Protein AF-A0A523G0I3-F1 (afdb_monomer_lite)

Structure (mmCIF, N/CA/C/O backbone):
data_AF-A0A523G0I3-F1
#
_entry.id   AF-A0A523G0I3-F1
#
loop_
_atom_site.group_PDB
_atom_site.id
_atom_site.type_symbol
_atom_site.label_atom_id
_atom_site.label_alt_id
_atom_site.label_comp_id
_atom_site.label_asym_id
_atom_site.label_entity_id
_atom_site.label_seq_id
_atom_site.pdbx_PDB_ins_code
_atom_site.Cartn_x
_atom_site.Cartn_y
_atom_site.Cartn_z
_atom_site.occupancy
_atom_site.B_iso_or_equiv
_atom_site.auth_seq_id
_atom_site.auth_comp_id
_atom_site.auth_asym_id
_atom_site.auth_atom_id
_atom_site.pdbx_PDB_model_num
ATOM 1 N N . MET A 1 1 ? -10.095 -16.492 11.833 1.00 50.00 1 MET A N 1
ATOM 2 C CA . MET A 1 1 ? -9.827 -16.891 10.429 1.00 50.00 1 MET A CA 1
ATOM 3 C C . MET A 1 1 ? -9.492 -15.713 9.490 1.00 50.00 1 MET A C 1
ATOM 5 O O . MET A 1 1 ? -9.795 -15.778 8.311 1.00 50.00 1 MET A O 1
ATOM 9 N N . LYS A 1 2 ? -8.865 -14.615 9.954 1.00 52.09 2 LYS A N 1
ATOM 10 C CA . LYS A 1 2 ? -8.636 -13.420 9.102 1.00 52.09 2 LYS A CA 1
ATOM 11 C C . LYS A 1 2 ? -7.247 -13.350 8.447 1.00 52.09 2 LYS A C 1
ATOM 13 O O . LYS A 1 2 ? -7.051 -12.529 7.567 1.00 52.09 2 LYS A O 1
ATOM 18 N N . ARG A 1 3 ? -6.297 -14.198 8.865 1.00 54.94 3 ARG A N 1
ATOM 19 C CA . ARG A 1 3 ? -4.891 -14.136 8.416 1.00 54.94 3 ARG A CA 1
ATOM 20 C C . ARG A 1 3 ? -4.582 -15.006 7.193 1.00 54.94 3 ARG A C 1
ATOM 22 O O . ARG A 1 3 ? -3.649 -14.700 6.467 1.00 54.94 3 ARG A O 1
ATOM 29 N N . LEU A 1 4 ? -5.393 -16.035 6.937 1.00 59.28 4 LEU A N 1
ATOM 30 C CA . LEU A 1 4 ? -5.164 -16.969 5.829 1.00 59.28 4 LEU A CA 1
ATOM 31 C C . LEU A 1 4 ? -5.568 -16.382 4.466 1.00 59.28 4 LEU A C 1
ATOM 33 O O . LEU A 1 4 ? -4.923 -16.643 3.461 1.00 59.28 4 LEU A O 1
ATOM 37 N N . ARG A 1 5 ? -6.595 -15.522 4.431 1.00 62.53 5 ARG A N 1
ATOM 38 C CA . ARG A 1 5 ? -7.073 -14.903 3.183 1.00 62.53 5 ARG A CA 1
ATOM 39 C C . ARG A 1 5 ? -6.066 -13.925 2.575 1.00 62.53 5 ARG A C 1
ATOM 41 O O . ARG A 1 5 ? -6.029 -13.771 1.364 1.00 62.53 5 ARG A O 1
ATOM 48 N N . THR A 1 6 ? -5.246 -13.275 3.397 1.00 64.56 6 THR A N 1
ATOM 49 C CA . THR A 1 6 ? -4.226 -12.339 2.905 1.00 64.56 6 THR A CA 1
ATOM 50 C C . THR A 1 6 ? -3.145 -13.068 2.111 1.00 64.56 6 THR A C 1
ATOM 52 O O . THR A 1 6 ? -2.729 -12.586 1.065 1.00 64.56 6 THR A O 1
ATOM 55 N N . TRP A 1 7 ? -2.766 -14.273 2.547 1.00 74.00 7 TRP A N 1
ATOM 56 C CA . TRP A 1 7 ? -1.784 -15.104 1.847 1.00 74.00 7 TRP A CA 1
ATOM 57 C C . TRP A 1 7 ? -2.235 -15.492 0.437 1.00 74.00 7 TRP A C 1
ATOM 59 O O . TRP A 1 7 ? -1.416 -15.486 -0.474 1.00 74.00 7 TRP A O 1
ATOM 69 N N . PHE A 1 8 ? -3.535 -15.721 0.232 1.00 79.19 8 PHE A N 1
ATOM 70 C CA . PHE A 1 8 ? -4.092 -15.993 -1.097 1.00 79.19 8 PHE A CA 1
ATOM 71 C C . PHE A 1 8 ? -3.929 -14.841 -2.091 1.00 79.19 8 PHE A C 1
ATOM 73 O O . PHE A 1 8 ? -3.963 -15.089 -3.287 1.00 79.19 8 PHE A O 1
ATOM 80 N N . VAL A 1 9 ? -3.758 -13.603 -1.624 1.00 74.69 9 VAL A N 1
ATOM 81 C CA . VAL A 1 9 ? -3.537 -12.441 -2.498 1.00 74.69 9 VAL A CA 1
ATOM 82 C C . VAL A 1 9 ? -2.046 -12.145 -2.626 1.00 74.69 9 VAL A C 1
ATOM 84 O O . VAL A 1 9 ? -1.552 -11.900 -3.719 1.00 74.69 9 VAL A O 1
ATOM 87 N N . THR A 1 10 ? -1.299 -12.205 -1.524 1.00 75.38 10 THR A N 1
ATOM 88 C CA . THR A 1 10 ? 0.128 -11.863 -1.521 1.00 75.38 10 THR A CA 1
ATOM 89 C C . THR A 1 10 ? 0.974 -12.882 -2.284 1.00 75.38 10 THR A C 1
ATOM 91 O O . THR A 1 10 ? 1.867 -12.489 -3.029 1.00 75.38 10 THR A O 1
ATOM 94 N N . LEU A 1 11 ? 0.685 -14.178 -2.138 1.00 80.81 11 LEU A N 1
ATOM 95 C CA . LEU A 1 11 ? 1.448 -15.246 -2.785 1.00 80.81 11 LEU A CA 1
ATOM 96 C C . LEU A 1 11 ? 1.409 -15.167 -4.328 1.00 80.81 11 LEU A C 1
ATOM 98 O O . LEU A 1 11 ? 2.483 -15.158 -4.929 1.00 80.81 11 LEU A O 1
ATOM 102 N N . PRO A 1 12 ? 0.239 -15.048 -4.995 1.00 80.62 12 PRO A N 1
ATOM 103 C CA . PRO A 1 12 ? 0.206 -14.916 -6.451 1.00 80.62 12 PRO A CA 1
ATOM 104 C C . PRO A 1 12 ? 0.801 -13.594 -6.938 1.00 80.62 12 PRO A C 1
ATOM 106 O O . PRO A 1 12 ? 1.454 -13.587 -7.975 1.00 80.62 12 PRO A O 1
ATOM 109 N N . VAL A 1 13 ? 0.649 -12.493 -6.193 1.00 79.12 13 VAL A N 1
ATOM 110 C CA . VAL A 1 13 ? 1.295 -11.217 -6.547 1.00 79.12 13 VAL A CA 1
ATOM 111 C C . VA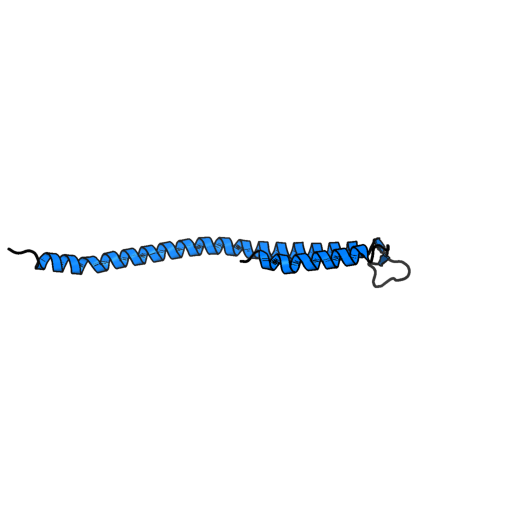L A 1 13 ? 2.815 -11.376 -6.580 1.00 79.12 13 VAL A C 1
ATOM 113 O O . VAL A 1 13 ? 3.441 -10.993 -7.563 1.00 79.12 13 VAL A O 1
ATOM 116 N N . ILE A 1 14 ? 3.406 -11.999 -5.555 1.00 78.81 14 ILE A N 1
ATOM 117 C CA . ILE A 1 14 ? 4.849 -12.281 -5.525 1.00 78.81 14 ILE A CA 1
ATOM 118 C C . ILE A 1 14 ? 5.246 -13.167 -6.710 1.00 78.81 14 ILE A C 1
ATOM 120 O O . ILE A 1 14 ? 6.199 -12.843 -7.412 1.00 78.81 14 ILE A O 1
ATOM 124 N N . ALA A 1 15 ? 4.496 -14.240 -6.976 1.00 80.81 15 ALA A N 1
ATOM 125 C CA . ALA A 1 15 ? 4.795 -15.158 -8.072 1.00 80.81 15 ALA A CA 1
ATOM 126 C C . ALA A 1 15 ? 4.785 -14.464 -9.446 1.00 80.81 15 ALA A C 1
ATOM 128 O O . ALA A 1 15 ? 5.710 -14.654 -10.233 1.00 80.81 15 ALA A O 1
ATOM 129 N N . VAL A 1 16 ? 3.781 -13.624 -9.721 1.00 79.62 16 VAL A N 1
ATOM 130 C CA . VAL A 1 16 ? 3.678 -12.865 -10.979 1.00 79.62 16 VAL A CA 1
ATOM 131 C C . VAL A 1 16 ? 4.849 -11.900 -11.128 1.00 79.62 16 VAL A C 1
ATOM 133 O O . VAL A 1 16 ? 5.471 -11.860 -12.186 1.00 79.62 16 VAL A O 1
ATOM 136 N N . VAL A 1 17 ? 5.189 -11.161 -10.070 1.00 74.69 17 VAL A N 1
ATOM 137 C CA . VAL A 1 17 ? 6.315 -10.219 -10.085 1.00 74.69 17 VAL A CA 1
ATOM 138 C C . VAL A 1 17 ? 7.641 -10.948 -10.314 1.00 74.69 17 VAL A C 1
ATOM 140 O O . VAL A 1 17 ? 8.443 -10.510 -11.136 1.00 74.69 17 VAL A O 1
ATOM 143 N N . SER A 1 18 ? 7.862 -12.085 -9.648 1.00 74.44 18 SER A N 1
ATOM 144 C CA . SER A 1 18 ? 9.058 -12.910 -9.843 1.00 74.44 18 SER A CA 1
ATOM 145 C C . SER A 1 18 ? 9.144 -13.495 -11.256 1.00 74.44 18 SER A C 1
ATOM 147 O O . SER A 1 18 ? 10.218 -13.476 -11.850 1.00 74.44 18 SER A O 1
ATOM 149 N N . LEU A 1 19 ? 8.032 -13.970 -11.827 1.00 74.62 19 LEU A N 1
ATOM 150 C CA . LEU A 1 19 ? 7.987 -14.468 -13.207 1.00 74.62 19 LEU A CA 1
ATOM 151 C C . LEU A 1 19 ? 8.297 -13.361 -14.217 1.00 74.62 19 LEU A C 1
ATOM 153 O O . LEU A 1 19 ? 9.099 -13.573 -15.124 1.00 74.62 19 LEU A O 1
ATOM 157 N N . LEU A 1 20 ? 7.729 -12.168 -14.029 1.00 68.56 20 LEU A N 1
ATOM 158 C CA . LEU A 1 20 ? 8.052 -10.993 -14.839 1.00 68.56 20 LEU A CA 1
ATOM 159 C C . LEU A 1 20 ? 9.526 -10.597 -14.707 1.00 68.56 20 LEU A C 1
ATOM 161 O O . LEU A 1 20 ? 10.126 -10.229 -15.712 1.00 68.56 20 LEU A O 1
ATOM 165 N N . ALA A 1 21 ? 10.121 -10.736 -13.519 1.00 69.69 21 ALA A N 1
ATOM 166 C CA . ALA A 1 21 ? 11.544 -10.493 -13.286 1.00 69.69 21 ALA A CA 1
ATOM 167 C C . ALA A 1 21 ? 12.467 -11.452 -14.017 1.00 69.69 21 ALA A C 1
ATOM 169 O O . ALA A 1 21 ? 13.417 -11.026 -14.673 1.00 69.69 21 ALA A O 1
ATOM 170 N N . ILE A 1 22 ? 12.167 -12.741 -13.935 1.00 72.56 22 ILE A N 1
ATOM 171 C CA . ILE A 1 22 ? 12.985 -13.778 -14.556 1.00 72.56 22 ILE A CA 1
ATOM 172 C C . ILE A 1 22 ? 12.841 -13.725 -16.082 1.00 72.56 22 ILE A C 1
ATOM 174 O O . ILE A 1 22 ? 13.841 -13.821 -16.795 1.00 72.56 22 ILE A O 1
ATOM 178 N N . ALA A 1 23 ? 11.617 -13.536 -16.584 1.00 74.25 23 ALA A N 1
ATOM 179 C CA . ALA A 1 23 ? 11.333 -13.483 -18.016 1.00 74.25 23 ALA A CA 1
ATOM 180 C C . ALA A 1 23 ? 11.823 -12.183 -18.674 1.00 74.25 23 ALA A C 1
ATOM 182 O O . ALA A 1 23 ? 12.301 -12.215 -19.804 1.00 74.25 23 ALA A O 1
ATOM 183 N N . ASN A 1 24 ? 11.761 -11.047 -17.969 1.00 71.25 24 ASN A N 1
ATOM 184 C CA . ASN A 1 24 ? 12.173 -9.736 -18.475 1.00 71.25 24 ASN A CA 1
ATOM 185 C C . ASN A 1 24 ? 13.400 -9.197 -17.726 1.00 71.25 24 ASN A C 1
ATOM 187 O O . ASN A 1 24 ? 13.383 -8.094 -17.179 1.00 71.25 24 ASN A O 1
ATOM 191 N N . ARG A 1 25 ? 14.490 -9.979 -17.734 1.00 74.06 25 ARG A N 1
ATOM 192 C CA . ARG A 1 25 ? 15.818 -9.542 -17.253 1.00 74.06 25 ARG A CA 1
ATOM 193 C C . ARG A 1 25 ? 16.537 -8.577 -18.201 1.00 74.06 25 ARG A C 1
ATOM 195 O O . ARG A 1 25 ? 17.582 -8.039 -17.854 1.00 74.06 25 ARG A O 1
ATOM 202 N N . GLN A 1 26 ? 16.021 -8.436 -19.418 1.00 75.75 26 GLN A N 1
ATOM 203 C CA . GLN A 1 26 ? 16.560 -7.538 -20.430 1.00 75.75 26 GLN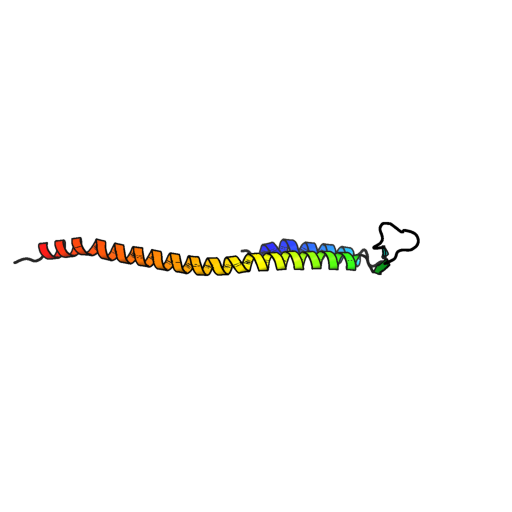 A CA 1
ATOM 204 C C . GLN A 1 26 ? 16.461 -6.085 -19.961 1.00 75.75 26 GLN A C 1
ATOM 206 O O . GLN A 1 26 ? 15.430 -5.667 -19.431 1.00 75.75 26 GLN A O 1
ATOM 211 N N . VAL A 1 27 ? 17.552 -5.342 -20.132 1.00 77.06 27 VAL A N 1
ATOM 212 C CA . VAL A 1 27 ? 17.603 -3.912 -19.825 1.00 77.06 27 VAL A CA 1
ATOM 213 C C . VAL A 1 27 ? 16.792 -3.191 -20.895 1.00 77.06 27 VAL A C 1
ATOM 215 O O . VAL A 1 27 ? 17.067 -3.343 -22.083 1.00 77.06 27 VAL A O 1
ATOM 218 N N . VAL A 1 28 ? 15.763 -2.459 -20.472 1.00 74.50 28 VAL A N 1
ATOM 219 C CA . VAL A 1 28 ? 14.914 -1.662 -21.360 1.00 74.50 28 VAL A CA 1
ATOM 220 C C . VAL A 1 28 ? 15.063 -0.204 -20.955 1.00 74.50 28 VAL A C 1
ATOM 222 O O . VAL A 1 28 ? 14.994 0.129 -19.770 1.00 74.50 28 VAL A O 1
ATOM 225 N N . THR A 1 29 ? 15.265 0.666 -21.937 1.00 78.50 29 THR A N 1
ATOM 226 C CA . THR A 1 29 ? 15.286 2.113 -21.728 1.00 78.50 29 THR A CA 1
ATOM 227 C C . THR A 1 29 ? 13.852 2.592 -21.521 1.00 78.50 29 THR A C 1
ATOM 229 O O . THR A 1 29 ? 13.043 2.597 -22.449 1.00 78.50 29 THR A O 1
ATOM 232 N N . PHE A 1 30 ? 13.512 2.967 -20.290 1.00 74.69 30 PHE A N 1
ATOM 233 C CA . PHE A 1 30 ? 12.212 3.537 -19.960 1.00 74.69 30 PHE A CA 1
ATOM 234 C C . PHE A 1 30 ? 12.320 5.064 -19.939 1.00 74.69 30 PHE A C 1
ATOM 236 O O . PHE A 1 30 ? 12.997 5.637 -19.083 1.00 74.69 30 PHE A O 1
ATOM 243 N N . SER A 1 31 ? 11.668 5.722 -20.899 1.00 77.25 31 SER A N 1
ATOM 244 C CA . SER A 1 31 ? 11.581 7.184 -20.958 1.00 77.25 31 SER A CA 1
ATOM 245 C C . SER A 1 31 ? 10.401 7.677 -20.124 1.00 77.25 31 SER A C 1
ATOM 247 O O . SER A 1 31 ? 9.277 7.206 -20.296 1.00 77.25 31 SER A O 1
ATOM 249 N N . PHE A 1 32 ? 10.646 8.647 -19.244 1.00 76.25 32 PHE A N 1
ATOM 250 C CA . PHE A 1 32 ? 9.598 9.351 -18.497 1.00 76.25 32 PHE A CA 1
ATOM 251 C C . PHE A 1 32 ? 9.076 10.598 -19.229 1.00 76.25 32 PHE A C 1
ATOM 253 O O . PHE A 1 32 ? 8.316 11.370 -18.649 1.00 76.25 32 PHE A O 1
ATOM 260 N N . ASP A 1 33 ? 9.467 10.800 -20.488 1.00 75.06 33 ASP A N 1
ATOM 261 C CA . ASP A 1 33 ? 9.039 11.932 -21.306 1.00 75.06 33 ASP A CA 1
ATOM 262 C C . ASP A 1 33 ? 8.024 11.487 -22.380 1.00 75.06 33 ASP A C 1
ATOM 264 O O . ASP A 1 33 ? 8.403 10.785 -23.323 1.00 75.06 33 ASP A O 1
ATOM 268 N N . PRO A 1 34 ? 6.735 11.865 -22.257 1.00 71.69 34 PRO A N 1
ATOM 269 C CA . PRO A 1 34 ? 5.711 11.529 -23.243 1.00 71.69 34 PRO A CA 1
ATOM 270 C C . PRO A 1 34 ? 5.666 12.485 -24.450 1.00 71.69 34 PRO A C 1
ATOM 272 O O . PRO 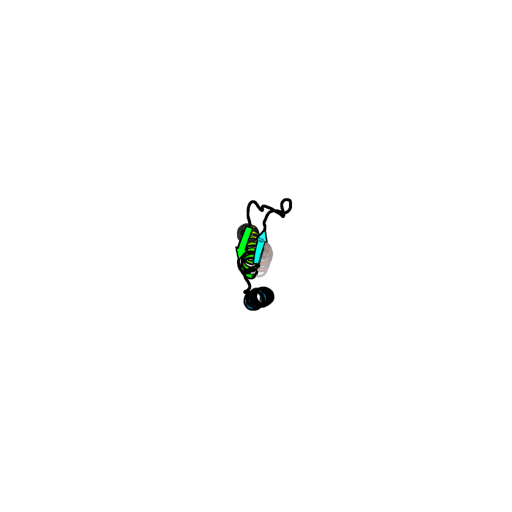A 1 34 ? 4.887 12.238 -25.370 1.00 71.69 34 PRO A O 1
ATOM 275 N N . PHE A 1 35 ? 6.453 13.569 -24.464 1.00 76.31 35 PHE A N 1
ATOM 276 C CA . PHE A 1 35 ? 6.376 14.631 -25.477 1.00 76.31 35 PHE A CA 1
ATOM 277 C C . PHE A 1 35 ? 7.651 14.796 -26.312 1.00 76.31 35 PHE A C 1
ATOM 279 O O . PHE A 1 35 ? 7.579 15.378 -27.395 1.00 76.31 35 PHE A O 1
ATOM 286 N N . SER A 1 36 ? 8.797 14.268 -25.873 1.00 66.44 36 SER A N 1
ATOM 287 C CA . SER A 1 36 ? 10.034 14.282 -26.659 1.00 66.44 36 SER A CA 1
ATOM 288 C C . SER A 1 36 ? 10.604 12.871 -26.866 1.00 66.44 36 SER A C 1
ATOM 290 O O . SER A 1 36 ? 11.152 12.228 -25.975 1.00 66.44 36 SER A O 1
ATOM 292 N N . SER A 1 37 ? 10.450 12.355 -28.088 1.00 66.88 37 SER A N 1
ATOM 293 C CA . SER A 1 37 ? 10.967 11.036 -28.481 1.00 66.88 37 SER A CA 1
ATOM 294 C C . SER A 1 37 ? 12.434 11.067 -28.923 1.00 66.88 37 SER A C 1
ATOM 296 O O . SER A 1 37 ? 13.075 10.022 -28.971 1.00 66.88 37 SER A O 1
ATOM 298 N N . SER A 1 38 ? 12.965 12.244 -29.269 1.00 69.19 38 SER A N 1
ATOM 299 C CA . SER A 1 38 ? 14.318 12.424 -29.814 1.00 69.19 38 SER A CA 1
ATOM 300 C C . SER A 1 38 ? 15.376 12.799 -28.771 1.00 69.19 38 SER A C 1
ATOM 302 O O . SER A 1 38 ? 16.527 12.409 -28.940 1.00 69.19 38 SER A O 1
ATOM 304 N N . SER A 1 39 ? 15.000 13.500 -27.696 1.00 70.44 39 SER A N 1
ATOM 305 C CA . SER A 1 39 ? 15.908 13.887 -26.603 1.00 70.44 39 SER A CA 1
ATOM 306 C C . SER A 1 39 ? 15.188 13.846 -25.250 1.00 70.44 39 SER A C 1
ATOM 308 O O . SER A 1 39 ? 14.846 14.903 -24.717 1.00 70.44 39 SER A O 1
ATOM 310 N N . PRO A 1 40 ? 14.953 12.650 -24.681 1.00 73.12 40 PRO A N 1
ATOM 311 C CA . PRO A 1 40 ? 14.268 12.521 -23.401 1.00 73.12 40 PRO A CA 1
ATOM 312 C C . PRO A 1 40 ? 15.020 13.261 -22.292 1.00 73.12 40 PRO A C 1
ATOM 314 O O . PRO A 1 40 ? 16.219 13.047 -22.109 1.00 73.12 40 PRO A O 1
ATOM 317 N N . PHE A 1 41 ? 14.320 14.078 -21.501 1.00 70.19 41 PHE A N 1
ATOM 318 C CA . PHE A 1 41 ? 14.926 14.733 -20.333 1.00 70.19 41 PHE A CA 1
ATOM 319 C C . PHE A 1 41 ? 15.336 13.727 -19.244 1.00 70.19 41 PHE A C 1
ATOM 321 O O . PHE A 1 41 ? 16.333 13.925 -18.550 1.00 70.19 41 PHE A O 1
ATOM 328 N N . LEU A 1 42 ? 14.573 12.636 -19.097 1.00 73.88 42 LEU A N 1
ATOM 329 C CA . LEU A 1 42 ? 14.835 11.589 -18.113 1.00 73.88 42 LEU A CA 1
ATOM 330 C C . LEU A 1 42 ? 14.511 10.203 -18.686 1.00 73.88 42 LEU A C 1
ATOM 332 O O . LEU A 1 42 ? 13.347 9.804 -18.778 1.00 73.88 42 LEU A O 1
ATOM 336 N N . ALA A 1 43 ? 15.560 9.465 -19.042 1.00 79.38 43 ALA A N 1
ATOM 337 C CA . ALA A 1 43 ? 15.492 8.064 -19.441 1.00 79.38 43 ALA A CA 1
ATOM 338 C C . ALA A 1 43 ? 16.252 7.209 -18.422 1.00 79.38 43 ALA A C 1
ATOM 340 O O . ALA A 1 43 ? 17.390 7.516 -18.069 1.00 79.38 43 ALA A O 1
ATOM 341 N N . ILE A 1 44 ? 15.608 6.151 -17.931 1.00 80.25 44 ILE A N 1
ATOM 342 C CA . ILE A 1 44 ? 16.207 5.212 -16.983 1.00 80.25 44 ILE A CA 1
ATOM 343 C C . ILE A 1 44 ? 16.370 3.869 -17.678 1.00 80.25 44 ILE A C 1
ATOM 345 O O . ILE A 1 44 ? 15.396 3.265 -18.127 1.00 80.25 44 ILE A O 1
ATOM 349 N N . GLU A 1 45 ? 17.606 3.387 -17.729 1.00 81.88 45 GLU A N 1
ATOM 350 C CA . GLU A 1 45 ? 17.915 2.046 -18.207 1.00 81.88 45 GLU A CA 1
ATOM 351 C C . GLU A 1 45 ? 17.910 1.080 -17.034 1.00 81.88 45 GLU A C 1
ATOM 353 O O . GLU A 1 45 ? 18.788 1.089 -16.171 1.00 81.88 45 GLU A O 1
ATOM 358 N N . ALA A 1 46 ? 16.874 0.256 -16.982 1.00 78.69 46 ALA A N 1
ATOM 359 C CA . ALA A 1 46 ? 16.726 -0.745 -15.948 1.00 78.69 46 ALA A CA 1
ATOM 360 C C . ALA A 1 46 ? 15.919 -1.927 -16.490 1.00 78.69 46 ALA A C 1
ATOM 362 O O . ALA A 1 46 ? 15.046 -1.753 -17.344 1.00 78.69 46 ALA A O 1
ATOM 363 N N . PRO A 1 47 ? 16.160 -3.147 -15.993 1.00 82.25 47 PRO A N 1
ATOM 364 C CA . PRO A 1 47 ? 15.262 -4.257 -16.255 1.00 82.25 47 PRO A CA 1
ATOM 365 C C . PRO A 1 47 ? 13.823 -3.930 -15.838 1.00 82.25 47 PRO A C 1
ATOM 367 O O . PRO A 1 47 ? 13.581 -3.386 -14.755 1.00 82.25 47 PRO A O 1
ATOM 370 N N . PHE A 1 48 ? 12.853 -4.310 -16.674 1.00 77.31 48 PHE A N 1
ATOM 371 C CA . PHE A 1 48 ? 11.448 -3.909 -16.515 1.00 77.31 48 PHE A CA 1
ATOM 372 C C . PHE A 1 48 ? 10.840 -4.309 -15.159 1.00 77.31 48 PHE A C 1
ATOM 374 O O . PHE A 1 48 ? 9.953 -3.652 -14.614 1.00 77.31 48 PHE A O 1
ATOM 381 N N . PHE A 1 49 ? 11.362 -5.378 -14.568 1.00 74.69 49 PHE A N 1
ATOM 382 C CA . PHE A 1 49 ? 10.893 -5.898 -13.293 1.00 74.69 49 PHE A CA 1
ATOM 383 C C . PHE A 1 49 ? 11.095 -4.955 -12.111 1.00 74.69 49 PHE A C 1
ATOM 385 O O . PHE A 1 49 ? 10.338 -5.030 -11.144 1.00 74.69 49 PHE A O 1
ATOM 392 N N . ILE A 1 50 ? 12.081 -4.057 -12.187 1.00 78.69 50 ILE A N 1
ATOM 393 C CA . ILE A 1 50 ? 12.346 -3.068 -11.140 1.00 78.69 50 ILE A CA 1
ATOM 394 C C . ILE A 1 50 ? 11.171 -2.090 -11.047 1.00 78.69 50 ILE A C 1
ATOM 396 O O . ILE A 1 50 ? 10.672 -1.832 -9.952 1.00 78.69 50 ILE A O 1
ATOM 400 N N . PHE A 1 51 ? 10.658 -1.619 -12.187 1.00 78.62 51 PHE A N 1
ATOM 401 C CA . PHE A 1 51 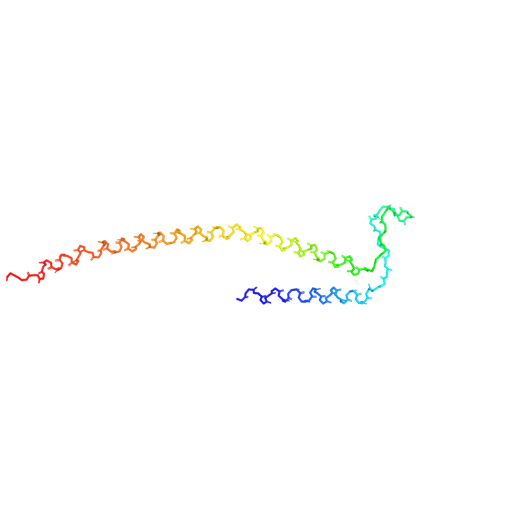? 9.500 -0.723 -12.233 1.00 78.62 51 PHE A CA 1
ATOM 402 C C . PHE A 1 51 ? 8.241 -1.385 -11.659 1.00 78.62 51 PHE A C 1
ATOM 404 O O . PHE A 1 51 ? 7.516 -0.774 -10.873 1.00 78.62 51 PHE A O 1
ATOM 411 N N . ILE A 1 52 ? 8.011 -2.660 -11.988 1.00 79.00 52 ILE A N 1
ATOM 412 C CA . ILE A 1 52 ? 6.873 -3.431 -11.467 1.00 79.00 52 ILE A CA 1
ATOM 413 C C . ILE A 1 52 ? 6.997 -3.637 -9.957 1.00 79.00 52 ILE A C 1
ATOM 415 O O . ILE A 1 52 ? 6.026 -3.423 -9.232 1.00 79.00 52 ILE A O 1
ATOM 419 N N . LEU A 1 53 ? 8.180 -4.021 -9.467 1.00 80.94 53 LEU A N 1
ATOM 420 C CA . LEU A 1 53 ? 8.434 -4.187 -8.035 1.00 80.94 53 LEU A CA 1
ATOM 421 C C . LEU A 1 53 ? 8.147 -2.901 -7.265 1.00 80.94 53 LEU A C 1
ATOM 423 O O . LEU A 1 53 ? 7.453 -2.949 -6.252 1.00 80.94 53 LEU A O 1
ATOM 427 N N . ILE A 1 54 ? 8.640 -1.761 -7.756 1.00 83.56 54 ILE A N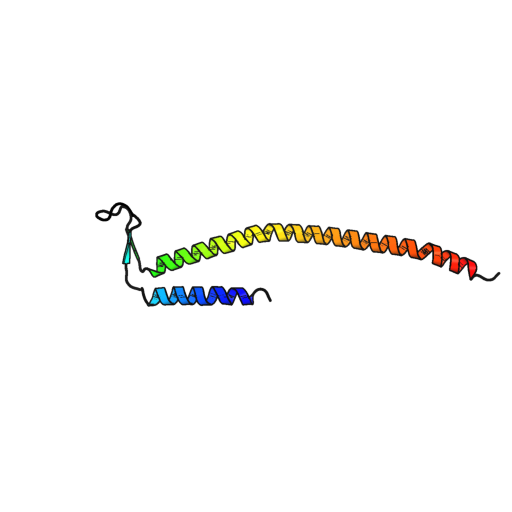 1
ATOM 428 C CA . ILE A 1 54 ? 8.405 -0.456 -7.132 1.00 83.56 54 ILE A CA 1
ATOM 429 C C . ILE A 1 54 ? 6.912 -0.122 -7.139 1.00 83.56 54 ILE A C 1
ATOM 431 O O . ILE A 1 54 ? 6.383 0.277 -6.106 1.00 83.56 54 ILE A O 1
ATOM 435 N N . SER A 1 55 ? 6.213 -0.331 -8.258 1.00 84.25 55 SER A N 1
ATOM 436 C CA . SER A 1 55 ? 4.769 -0.081 -8.366 1.00 84.25 55 SER A CA 1
ATOM 437 C C . SER A 1 55 ? 3.963 -0.912 -7.361 1.00 84.25 55 SER A C 1
ATOM 439 O O . SER A 1 55 ? 3.139 -0.376 -6.613 1.00 84.25 55 SER A O 1
ATOM 441 N N . VAL A 1 56 ? 4.254 -2.214 -7.268 1.00 83.25 56 VAL A N 1
ATOM 442 C CA . VAL A 1 56 ? 3.611 -3.121 -6.308 1.00 83.25 56 VAL A CA 1
ATOM 443 C C . VAL A 1 56 ? 3.950 -2.729 -4.873 1.00 83.25 56 VAL A C 1
ATOM 445 O O . VAL A 1 56 ? 3.056 -2.669 -4.029 1.00 83.25 56 VAL A O 1
ATOM 448 N N . PHE A 1 57 ? 5.217 -2.426 -4.586 1.00 82.94 57 PHE A N 1
ATOM 449 C CA . PHE A 1 57 ? 5.655 -1.969 -3.270 1.00 82.94 57 PHE A CA 1
ATOM 450 C C . PHE A 1 57 ? 4.906 -0.706 -2.844 1.00 82.94 57 PHE A C 1
ATOM 452 O O . PHE A 1 57 ? 4.379 -0.651 -1.733 1.00 82.94 57 PHE A O 1
ATOM 459 N N . LEU A 1 58 ? 4.771 0.269 -3.744 1.00 86.25 58 LEU A N 1
ATOM 460 C CA . LEU A 1 58 ? 4.021 1.493 -3.491 1.00 86.25 58 LEU A CA 1
ATOM 461 C C . LEU A 1 58 ? 2.549 1.186 -3.190 1.00 86.25 58 LEU A C 1
ATOM 463 O O . LEU A 1 58 ? 2.002 1.689 -2.210 1.00 86.25 58 LEU A O 1
ATOM 467 N N . GLY A 1 59 ? 1.932 0.289 -3.964 1.00 84.31 59 GLY A N 1
ATOM 468 C CA . GLY A 1 59 ? 0.573 -0.193 -3.713 1.00 84.31 59 GLY A CA 1
ATOM 469 C C . GLY A 1 59 ? 0.413 -0.844 -2.334 1.00 84.31 59 GLY A C 1
ATOM 470 O O . GLY A 1 59 ? -0.570 -0.585 -1.639 1.00 84.31 59 GLY A O 1
ATOM 471 N N . ILE A 1 60 ? 1.396 -1.634 -1.891 1.00 83.50 60 ILE A N 1
ATOM 472 C CA . ILE A 1 60 ? 1.404 -2.253 -0.557 1.00 83.50 60 ILE A CA 1
ATOM 473 C C . ILE A 1 60 ? 1.569 -1.199 0.539 1.00 83.50 60 ILE A C 1
ATOM 475 O O . ILE A 1 60 ? 0.861 -1.263 1.542 1.00 83.50 60 ILE A O 1
ATOM 479 N N . VAL A 1 61 ? 2.466 -0.226 0.371 1.00 84.19 61 VAL A N 1
ATOM 480 C CA . VAL A 1 61 ? 2.677 0.852 1.350 1.00 84.19 61 VAL A CA 1
ATOM 481 C C . VAL A 1 61 ? 1.412 1.694 1.499 1.00 84.19 61 VAL A C 1
ATOM 483 O O . VAL A 1 61 ? 0.969 1.944 2.619 1.00 84.19 61 VAL A O 1
ATOM 486 N N . ILE A 1 62 ? 0.775 2.065 0.388 1.00 86.19 62 ILE A N 1
ATOM 487 C CA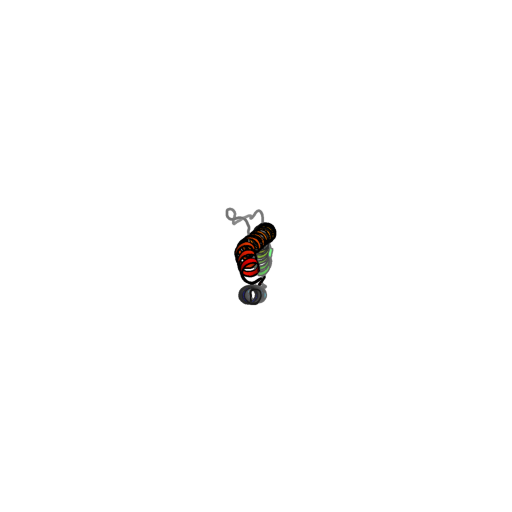 . ILE A 1 62 ? -0.467 2.847 0.384 1.00 86.19 62 ILE A CA 1
ATOM 488 C C . ILE A 1 62 ? -1.626 2.026 0.969 1.00 86.19 62 ILE A C 1
ATOM 490 O O . ILE A 1 62 ? -2.352 2.496 1.848 1.00 86.19 62 ILE A O 1
ATOM 494 N N . GLY A 1 63 ? -1.799 0.777 0.532 1.00 81.06 63 GLY A N 1
ATOM 495 C CA . GLY A 1 63 ? -2.860 -0.111 1.013 1.00 81.06 63 GLY A CA 1
ATOM 496 C C . GLY A 1 63 ? -2.696 -0.496 2.488 1.00 81.06 63 GLY A C 1
ATOM 497 O O . GLY A 1 63 ? -3.652 -0.477 3.261 1.00 81.06 63 GLY A O 1
ATOM 498 N N . GLY A 1 64 ? -1.471 -0.798 2.910 1.00 80.94 64 GLY A N 1
ATOM 499 C CA . GLY A 1 64 ? -1.129 -1.098 4.298 1.00 80.94 64 GLY A CA 1
ATOM 500 C C . GLY A 1 64 ? -1.253 0.128 5.200 1.00 80.94 64 GLY A C 1
ATOM 501 O O . GLY A 1 64 ? -1.870 0.046 6.264 1.00 80.94 64 GLY A O 1
ATOM 502 N N . GLY A 1 65 ? -0.732 1.275 4.756 1.00 82.25 65 GLY A N 1
ATOM 503 C CA . GLY A 1 65 ? -0.803 2.551 5.468 1.00 82.25 65 GLY A CA 1
ATOM 504 C C . GLY A 1 65 ? -2.239 3.041 5.658 1.00 82.25 65 GLY A C 1
ATOM 505 O O . GLY A 1 65 ? -2.623 3.403 6.772 1.00 82.25 65 GLY A O 1
ATOM 506 N N . SER A 1 66 ? -3.069 2.965 4.614 1.00 78.44 66 SER A N 1
ATOM 507 C CA . SER A 1 66 ? -4.497 3.309 4.696 1.00 78.44 66 SER A CA 1
ATOM 508 C C . SER A 1 66 ? -5.261 2.390 5.656 1.00 78.44 66 SER A C 1
ATOM 510 O O . SER A 1 66 ? -6.024 2.871 6.499 1.00 78.44 66 SER A O 1
ATOM 512 N N . ALA A 1 67 ? -5.006 1.078 5.619 1.00 75.94 67 ALA A N 1
ATOM 513 C CA . ALA A 1 67 ? -5.595 0.127 6.562 1.00 75.94 67 ALA A CA 1
ATOM 514 C C . ALA A 1 67 ? -5.151 0.380 8.016 1.00 75.94 67 ALA A C 1
ATOM 516 O O . ALA A 1 67 ? -5.947 0.209 8.946 1.00 75.94 67 ALA A O 1
ATOM 517 N N . TRP A 1 68 ? -3.905 0.811 8.233 1.00 74.44 68 TRP A N 1
ATOM 518 C CA . TRP A 1 68 ? -3.397 1.208 9.550 1.00 74.44 68 TRP A CA 1
ATOM 519 C C . TRP A 1 68 ? -4.090 2.460 10.086 1.00 74.44 68 TRP A C 1
ATOM 521 O O . TRP A 1 68 ? -4.557 2.456 11.230 1.00 74.44 68 TRP A O 1
ATOM 531 N N . PHE A 1 69 ? -4.240 3.491 9.253 1.00 74.25 69 PHE A N 1
ATOM 532 C CA . PHE A 1 69 ? -4.954 4.715 9.618 1.00 74.25 69 PHE A CA 1
ATOM 533 C C . PHE A 1 69 ? -6.432 4.448 9.943 1.00 74.25 69 PHE A C 1
ATOM 535 O O . PHE A 1 69 ? -6.942 4.923 10.962 1.00 74.25 69 PHE A O 1
ATOM 542 N N . ALA A 1 70 ? -7.111 3.614 9.149 1.00 67.06 70 ALA A N 1
ATOM 543 C CA . ALA A 1 70 ? -8.499 3.219 9.401 1.00 67.06 70 ALA A CA 1
ATOM 544 C C . ALA A 1 70 ? -8.649 2.346 10.666 1.00 67.06 70 ALA A C 1
ATOM 546 O O . ALA A 1 70 ? -9.599 2.495 11.441 1.00 67.06 70 ALA A O 1
ATOM 547 N N . GLY A 1 71 ? -7.692 1.449 10.919 1.00 63.97 71 GLY A N 1
ATOM 548 C CA . GLY A 1 71 ? -7.694 0.555 12.078 1.00 63.97 71 GLY A CA 1
ATOM 549 C C . GLY A 1 71 ? -7.425 1.257 13.415 1.00 63.97 71 GLY A C 1
ATOM 550 O O . GLY A 1 71 ? -7.927 0.808 14.452 1.00 63.97 71 GLY A O 1
ATOM 551 N N . GLY A 1 72 ? -6.672 2.362 13.412 1.00 65.81 72 GLY A N 1
ATOM 552 C CA . GLY A 1 72 ? -6.331 3.131 14.615 1.00 65.81 72 GLY A CA 1
ATOM 553 C C . GLY A 1 72 ? -7.556 3.714 15.326 1.00 65.81 72 GLY A C 1
ATOM 554 O O . GLY A 1 72 ? -7.724 3.534 16.535 1.00 65.81 72 GLY A O 1
ATOM 555 N N . GLN A 1 73 ? -8.475 4.324 14.573 1.00 64.06 73 GLN A N 1
ATOM 556 C CA . GLN A 1 73 ? -9.689 4.928 15.136 1.00 64.06 73 GLN A CA 1
ATOM 557 C C . GLN A 1 73 ? -10.669 3.884 15.687 1.00 64.06 73 GLN A C 1
ATOM 559 O O . GLN A 1 73 ? -11.321 4.097 16.716 1.00 64.06 73 GLN A O 1
ATOM 564 N N . LEU A 1 74 ? -10.743 2.714 15.046 1.00 63.47 74 LEU A N 1
ATOM 565 C CA . LEU A 1 74 ? -11.639 1.644 15.474 1.00 63.47 74 LEU A CA 1
ATOM 566 C C . LEU A 1 74 ? -11.218 1.068 16.834 1.00 63.47 74 LEU A C 1
ATOM 568 O O . LEU A 1 74 ? -12.077 0.801 17.674 1.00 63.47 74 LEU A O 1
ATOM 572 N N . ARG A 1 75 ? -9.907 0.971 17.102 1.00 66.12 75 ARG A N 1
ATOM 573 C CA . ARG A 1 75 ? -9.361 0.524 18.397 1.00 66.12 75 ARG A CA 1
ATOM 574 C C . ARG A 1 75 ? -9.743 1.450 19.555 1.00 66.12 75 ARG A C 1
ATOM 576 O O . ARG A 1 75 ? -10.010 0.961 20.655 1.00 66.12 75 ARG A O 1
ATOM 583 N N . ALA A 1 76 ? -9.810 2.761 19.316 1.00 68.06 76 ALA A N 1
ATOM 584 C CA . ALA A 1 76 ? -10.277 3.728 20.308 1.00 68.06 76 ALA A CA 1
ATOM 585 C C . ALA A 1 76 ? -11.783 3.569 20.584 1.00 68.06 76 ALA A C 1
ATOM 587 O O . ALA A 1 76 ? -12.197 3.494 21.744 1.00 68.06 76 ALA A O 1
ATOM 588 N N . LYS A 1 77 ? -12.597 3.400 19.531 1.00 68.69 77 LYS A N 1
ATOM 589 C CA . LYS A 1 77 ? -14.043 3.154 19.664 1.00 68.69 77 LYS A CA 1
ATOM 590 C C . LYS A 1 77 ? -14.343 1.851 20.406 1.00 68.69 77 LYS A C 1
ATOM 592 O O . LYS A 1 77 ? -15.175 1.853 21.307 1.00 68.69 77 LYS A O 1
ATOM 597 N N . THR A 1 78 ? -13.618 0.760 20.138 1.00 74.19 78 THR A N 1
ATOM 598 C CA . THR A 1 78 ? -13.850 -0.523 20.833 1.00 74.19 78 THR A CA 1
ATOM 599 C C . THR A 1 78 ? -13.631 -0.415 22.346 1.00 74.19 78 THR A C 1
ATOM 601 O O . THR A 1 78 ? -14.362 -1.031 23.120 1.00 74.19 78 THR A O 1
ATOM 604 N N . ARG A 1 79 ? -12.651 0.388 22.793 1.00 73.94 79 ARG A N 1
ATOM 605 C CA . ARG A 1 79 ? -12.413 0.628 24.228 1.00 73.94 79 ARG A CA 1
ATOM 606 C C . ARG A 1 79 ? -13.556 1.412 24.873 1.00 73.94 79 ARG A C 1
ATOM 608 O O . ARG A 1 79 ? -13.918 1.103 26.006 1.00 73.94 79 ARG A O 1
ATOM 615 N N . ARG A 1 80 ? -14.124 2.389 24.161 1.00 74.94 80 ARG A N 1
ATOM 616 C CA . ARG A 1 80 ? -15.246 3.209 24.639 1.00 74.94 80 ARG A CA 1
ATOM 617 C C . ARG A 1 80 ? -16.533 2.385 24.756 1.00 74.94 80 ARG A C 1
ATOM 619 O O . ARG A 1 80 ? -17.093 2.306 25.845 1.00 74.94 80 ARG A O 1
ATOM 626 N N . LEU A 1 81 ? -16.886 1.634 23.710 1.00 75.31 81 LEU A N 1
ATOM 627 C CA . LEU A 1 81 ? -18.051 0.739 23.724 1.00 75.31 81 LEU A CA 1
ATOM 628 C C . LEU A 1 81 ? -17.952 -0.360 24.801 1.00 75.31 81 LEU A C 1
ATOM 630 O O . LEU A 1 81 ? -18.950 -0.708 25.432 1.00 75.31 81 LEU A O 1
ATOM 634 N N . LYS A 1 82 ? -16.753 -0.894 25.082 1.00 78.69 82 LYS A N 1
ATOM 635 C CA . LYS A 1 82 ? -16.558 -1.859 26.186 1.00 78.69 82 LYS A CA 1
ATOM 636 C C . LYS A 1 82 ? -16.836 -1.270 27.572 1.00 78.69 82 LYS A C 1
ATOM 638 O O . LYS A 1 82 ? -17.208 -2.012 28.478 1.00 78.69 82 LYS A O 1
ATOM 643 N N . ARG A 1 83 ? -16.613 0.033 27.769 1.00 80.06 83 ARG A N 1
ATOM 644 C CA . ARG A 1 83 ? -16.918 0.703 29.041 1.00 80.06 83 ARG A CA 1
ATOM 645 C C . ARG A 1 83 ? -18.420 0.913 29.183 1.00 80.06 83 ARG A C 1
ATOM 647 O O . ARG A 1 83 ? -18.967 0.518 30.202 1.00 80.06 83 ARG A O 1
ATOM 654 N N . GLU A 1 84 ? -19.075 1.429 28.147 1.00 82.06 84 GLU A N 1
ATOM 655 C CA . GLU A 1 84 ? -20.523 1.687 28.148 1.00 82.06 84 GLU A CA 1
ATOM 656 C C . GLU A 1 84 ? -21.340 0.412 28.380 1.00 82.06 84 GLU A C 1
ATOM 658 O O . GLU A 1 84 ? -22.199 0.381 29.257 1.00 82.06 84 GLU A O 1
ATOM 663 N N . THR A 1 85 ? -21.001 -0.679 27.688 1.00 86.19 85 THR A N 1
ATOM 664 C CA . THR A 1 85 ? -21.641 -1.990 27.902 1.00 86.19 85 THR A CA 1
ATOM 665 C C . THR A 1 85 ? -21.475 -2.504 29.333 1.00 86.19 85 THR A C 1
ATOM 667 O O . THR A 1 85 ? -22.424 -3.037 29.902 1.00 86.19 85 THR A O 1
ATOM 670 N N . ARG A 1 86 ? -20.304 -2.316 29.960 1.00 83.12 86 ARG A N 1
ATOM 671 C CA . ARG A 1 86 ? -20.074 -2.715 31.359 1.00 83.12 86 ARG A CA 1
ATOM 672 C C . ARG A 1 86 ? -20.903 -1.881 32.336 1.00 83.12 86 ARG A C 1
ATOM 674 O O . ARG A 1 86 ? -21.409 -2.436 33.308 1.00 83.12 86 ARG A O 1
ATOM 681 N N . THR A 1 87 ? -21.043 -0.581 32.090 1.00 84.31 87 THR A N 1
ATOM 682 C CA . THR A 1 87 ? -21.854 0.312 32.930 1.00 84.31 87 THR A CA 1
ATOM 683 C C . THR A 1 87 ? -23.342 -0.012 32.802 1.00 84.31 87 THR A C 1
ATOM 685 O O . THR A 1 87 ? -24.013 -0.173 33.816 1.00 84.31 87 THR A O 1
ATOM 688 N N . LEU A 1 88 ? -23.835 -0.207 31.573 1.00 82.88 88 LEU A N 1
ATOM 689 C CA . LEU A 1 88 ? -25.218 -0.614 31.300 1.00 82.88 88 LEU A CA 1
ATOM 690 C C . LEU A 1 88 ? -25.555 -1.964 31.945 1.00 82.88 88 LEU A C 1
ATOM 692 O O . LEU A 1 88 ? -26.611 -2.115 32.553 1.00 82.88 88 LEU A O 1
ATOM 696 N N . LYS A 1 89 ? -24.633 -2.933 31.878 1.00 84.81 89 LYS A N 1
ATOM 697 C CA . LYS A 1 89 ? -24.825 -4.254 32.490 1.00 84.81 89 LYS A CA 1
ATOM 698 C C . LYS A 1 89 ? -24.899 -4.182 34.021 1.00 84.81 89 LYS A C 1
ATOM 700 O O . LYS A 1 89 ? -25.769 -4.812 34.610 1.00 84.81 89 LYS A O 1
ATOM 705 N N . LYS A 1 90 ? -24.053 -3.354 34.652 1.00 85.88 90 LYS A N 1
ATOM 706 C CA . LYS A 1 90 ? -24.116 -3.089 36.101 1.00 85.88 90 LYS A CA 1
ATOM 707 C C . LYS A 1 90 ? -25.425 -2.412 36.518 1.00 85.88 90 LYS A C 1
ATOM 709 O O . LYS A 1 90 ? -25.984 -2.772 37.549 1.00 85.88 90 LYS A O 1
ATOM 714 N N . ALA A 1 91 ? -25.912 -1.453 35.729 1.00 84.12 91 ALA A N 1
ATOM 715 C CA . ALA A 1 91 ? -27.180 -0.779 36.001 1.00 84.12 91 ALA A CA 1
ATOM 716 C C . ALA A 1 91 ? -28.358 -1.770 35.968 1.00 84.12 91 ALA A C 1
ATOM 718 O O . ALA A 1 91 ? -29.156 -1.800 36.904 1.00 84.12 91 ALA A O 1
ATOM 719 N N . LEU A 1 92 ? -28.403 -2.657 34.966 1.00 82.75 92 LEU A N 1
ATOM 720 C CA . LEU A 1 92 ? -29.409 -3.723 34.878 1.00 82.75 92 LEU A CA 1
ATOM 721 C C . LEU A 1 92 ? -29.362 -4.687 36.075 1.00 82.75 92 LEU A C 1
ATOM 723 O O . LEU A 1 92 ? -30.405 -4.975 36.657 1.00 82.75 92 LEU A O 1
ATOM 727 N N . GLU A 1 93 ? -28.174 -5.141 36.487 1.00 82.44 93 GLU A N 1
ATOM 728 C CA . GLU A 1 93 ? -28.014 -6.007 37.670 1.00 82.44 93 GLU A CA 1
ATOM 729 C C . GLU A 1 93 ? -28.493 -5.314 38.959 1.00 82.44 93 GLU A C 1
ATOM 731 O O . GLU A 1 93 ? -29.153 -5.936 39.797 1.00 82.44 93 GLU A O 1
ATOM 736 N N . SER A 1 94 ? -28.232 -4.011 39.105 1.00 80.75 94 SER A N 1
ATOM 737 C CA . SER A 1 94 ? -28.674 -3.239 40.272 1.00 80.75 94 SER A CA 1
ATOM 738 C C . SER A 1 94 ? -30.191 -3.010 40.315 1.00 80.75 94 SER A C 1
ATOM 740 O O . SER A 1 94 ? -30.781 -3.107 41.391 1.00 80.75 94 SER A O 1
ATOM 742 N N . SER A 1 95 ? -30.846 -2.792 39.169 1.00 75.75 95 SER A N 1
ATOM 743 C CA . SER A 1 95 ? -32.310 -2.684 39.089 1.00 75.75 95 SER A CA 1
ATOM 744 C C . SER A 1 95 ? -33.006 -4.025 39.330 1.00 75.75 95 SER A C 1
ATOM 746 O O . SER A 1 95 ? -34.048 -4.055 39.985 1.00 75.75 95 SER A O 1
ATOM 748 N N . HIS A 1 96 ? -32.426 -5.138 38.866 1.00 70.62 96 HIS A N 1
ATOM 749 C CA . HIS A 1 96 ? -32.974 -6.481 39.096 1.00 70.62 96 HIS A CA 1
ATOM 750 C C . HIS A 1 96 ? -32.859 -6.908 40.572 1.00 70.62 96 HIS A C 1
ATOM 752 O O . HIS A 1 96 ? -33.767 -7.521 41.129 1.00 70.62 96 HIS A O 1
ATOM 758 N N . SER A 1 97 ? -31.779 -6.499 41.246 1.00 68.06 97 SER A N 1
ATOM 759 C CA . SER A 1 97 ? -31.584 -6.737 42.685 1.00 68.06 97 SER A CA 1
ATOM 760 C C . SER A 1 97 ? -32.575 -5.947 43.556 1.00 68.06 97 SER A C 1
ATOM 762 O O . SER A 1 97 ? -33.030 -6.434 44.592 1.00 68.06 97 SER A O 1
ATOM 764 N N . GLN A 1 98 ? -32.956 -4.739 43.125 1.00 64.88 98 GLN A N 1
ATOM 765 C CA . GLN A 1 98 ? -33.935 -3.905 43.833 1.00 64.88 98 GLN A CA 1
ATOM 766 C C . GLN A 1 98 ? -35.378 -4.388 43.637 1.00 64.88 98 GLN A C 1
ATOM 768 O O . GLN A 1 98 ? -36.157 -4.371 44.586 1.00 64.88 98 GLN A O 1
ATOM 773 N N . THR A 1 99 ? -35.731 -4.891 42.451 1.00 60.97 99 THR A N 1
ATOM 774 C CA . THR A 1 99 ? -37.083 -5.417 42.175 1.00 60.97 99 THR A CA 1
ATOM 775 C C . THR A 1 99 ? -37.351 -6.790 42.807 1.00 60.97 99 THR A C 1
ATOM 777 O O . THR A 1 99 ? -38.502 -7.103 43.095 1.00 60.97 99 THR A O 1
ATOM 780 N N . GLY A 1 100 ? -36.318 -7.583 43.124 1.00 58.06 100 GLY A N 1
ATOM 781 C CA . GLY A 1 100 ? -36.466 -8.885 43.801 1.00 58.06 100 GLY A CA 1
ATOM 782 C C . GLY A 1 100 ? -36.612 -8.845 45.334 1.00 58.06 100 GLY A C 1
ATOM 783 O O . GLY A 1 100 ? -36.911 -9.870 45.948 1.00 58.06 100 GLY A O 1
ATOM 784 N N . THR A 1 101 ? -36.403 -7.691 45.975 1.00 56.44 101 THR A N 1
ATOM 785 C CA . THR A 1 101 ? -36.348 -7.575 47.446 1.00 56.44 101 THR A CA 1
ATOM 786 C C . THR A 1 101 ? -37.682 -7.213 48.141 1.00 56.44 101 THR A C 1
ATOM 788 O O . THR A 1 101 ? -37.919 -7.762 49.224 1.00 56.44 101 THR A O 1
ATOM 791 N N . PRO A 1 102 ? -38.613 -6.404 47.583 1.00 57.38 102 PRO A N 1
ATOM 792 C CA . PRO A 1 102 ? -39.872 -6.112 48.280 1.00 57.38 102 PRO A CA 1
ATOM 793 C C . PRO A 1 102 ? -40.761 -7.360 48.408 1.00 57.38 102 PRO A C 1
ATOM 795 O O . PRO A 1 102 ? -41.160 -7.696 49.519 1.00 57.38 102 PRO A O 1
ATOM 798 N N . ALA A 1 103 ? -40.922 -8.151 47.339 1.00 57.81 103 ALA A N 1
ATOM 799 C CA . ALA A 1 103 ? -41.758 -9.358 47.363 1.00 57.81 103 ALA A CA 1
ATOM 800 C C . ALA A 1 103 ? -41.222 -10.458 48.304 1.00 57.81 103 ALA A C 1
ATOM 802 O O . ALA A 1 103 ? -41.990 -11.160 48.961 1.00 57.81 103 ALA A O 1
ATOM 803 N N . ARG A 1 104 ? -39.892 -10.597 48.426 1.00 62.00 104 ARG A N 1
ATOM 804 C CA . ARG A 1 104 ? -39.269 -11.581 49.330 1.00 62.00 104 ARG A CA 1
ATOM 805 C C . ARG A 1 104 ? -39.332 -11.153 50.796 1.00 62.00 104 ARG A C 1
ATOM 807 O O . ARG A 1 104 ? -39.384 -12.010 51.675 1.00 62.00 104 ARG A O 1
ATOM 814 N N . SER A 1 105 ? -39.323 -9.847 51.062 1.00 60.31 105 SER A N 1
ATOM 815 C CA . SER A 1 105 ? -39.464 -9.310 52.418 1.00 60.31 105 SER A CA 1
ATOM 816 C C . SER A 1 105 ? -40.916 -9.327 52.905 1.00 60.31 105 SER A C 1
ATOM 818 O O . SER A 1 105 ? -41.132 -9.643 54.072 1.00 60.31 105 SER A O 1
ATOM 820 N N . GLU A 1 106 ? -41.904 -9.122 52.028 1.00 63.00 106 GLU A N 1
ATOM 821 C CA . GLU A 1 106 ? -43.327 -9.352 52.333 1.00 63.00 106 GLU A CA 1
ATOM 822 C C . GLU A 1 106 ? -43.648 -10.833 52.549 1.00 63.00 106 GLU A C 1
ATOM 824 O O . GLU A 1 106 ? -44.212 -11.186 53.583 1.00 63.00 106 GLU A O 1
ATOM 829 N N . ALA A 1 107 ? -43.216 -11.725 51.651 1.00 63.09 107 ALA A N 1
ATOM 830 C CA . ALA A 1 107 ? -43.440 -13.164 51.812 1.00 63.09 107 ALA A CA 1
ATOM 831 C C . ALA A 1 107 ? -42.795 -13.718 53.097 1.00 63.09 107 ALA A C 1
ATOM 833 O O . ALA A 1 107 ? -43.351 -14.599 53.747 1.00 63.09 107 ALA A O 1
ATOM 834 N N . ARG A 1 108 ? -41.642 -13.171 53.510 1.00 65.25 108 ARG A N 1
ATOM 835 C CA . ARG A 1 108 ? -40.973 -13.544 54.765 1.00 65.25 108 ARG A CA 1
ATOM 836 C C . ARG A 1 108 ? -41.652 -12.968 56.011 1.00 65.25 108 ARG A C 1
ATOM 838 O O . ARG A 1 108 ? -41.555 -13.580 57.067 1.00 65.25 108 ARG A O 1
ATOM 845 N N . ARG A 1 109 ? -42.328 -11.820 55.897 1.00 63.06 109 ARG A N 1
ATOM 846 C CA . ARG A 1 109 ? -43.143 -11.235 56.977 1.00 63.06 109 ARG A CA 1
ATOM 847 C C . ARG A 1 109 ? -44.450 -12.003 57.186 1.00 63.06 109 ARG A C 1
ATOM 849 O O . ARG A 1 109 ? -44.863 -12.154 58.324 1.00 63.06 109 ARG A O 1
ATOM 856 N N . LEU A 1 110 ? -45.056 -12.517 56.115 1.00 69.25 110 LEU A N 1
ATOM 857 C CA . LEU A 1 110 ? -46.288 -13.317 56.172 1.00 69.25 110 LEU A CA 1
ATOM 858 C C . LEU A 1 110 ? -46.055 -14.780 56.594 1.00 69.25 110 LEU A C 1
ATOM 860 O O . LEU A 1 110 ? -46.974 -15.427 57.080 1.00 69.25 110 LEU A O 1
ATOM 864 N N . ALA A 1 111 ? -44.838 -15.303 56.417 1.00 66.62 111 ALA A N 1
ATOM 865 C CA . ALA A 1 111 ? -44.469 -16.672 56.787 1.00 66.62 111 ALA A CA 1
ATOM 866 C C . ALA A 1 111 ? -43.901 -16.816 58.215 1.00 66.62 111 ALA A C 1
ATOM 868 O O . ALA A 1 111 ? -43.473 -17.909 58.579 1.00 66.62 111 ALA A O 1
ATOM 869 N N . ALA A 1 112 ? -43.848 -15.741 59.009 1.00 56.19 112 ALA A N 1
ATOM 870 C CA . ALA A 1 112 ? -43.422 -15.806 60.406 1.00 56.19 112 ALA A CA 1
ATOM 871 C C . ALA A 1 112 ? -44.643 -16.106 61.304 1.00 56.19 112 ALA A C 1
ATOM 873 O O . ALA A 1 112 ? -45.538 -15.264 61.376 1.00 56.19 112 ALA A O 1
ATOM 874 N N . PRO A 1 113 ? -44.721 -17.287 61.947 1.00 65.62 113 PRO A N 1
ATOM 875 C CA . PRO A 1 113 ? -45.808 -17.614 62.864 1.00 65.62 113 PRO A CA 1
ATOM 876 C C . PRO A 1 113 ? -45.611 -16.911 64.216 1.00 65.62 113 PRO A C 1
ATOM 878 O O . PRO A 1 113 ? -44.474 -16.751 64.668 1.00 65.62 113 PRO A O 1
ATOM 881 N N . ASN A 1 114 ? -46.730 -16.493 64.817 1.00 64.00 114 ASN A N 1
ATOM 882 C CA . ASN A 1 114 ? -46.810 -15.924 66.168 1.00 64.00 114 ASN A CA 1
ATOM 883 C C . ASN A 1 114 ? -46.524 -16.972 67.247 1.00 64.00 114 ASN A C 1
ATOM 885 O O . ASN A 1 114 ? -46.940 -18.137 67.043 1.00 64.00 114 ASN A O 1
#

pLDDT: mean 73.48, std 8.5, range [50.0, 86.25]

Secondary structure (DSSP, 8-state):
--SHHHHHHHHHHHHHHHHHHHHT-SEEEEE--SS-SSS-S-EEEEEHHHHHHHHHHHHHHHHHHHHHHHHHHHHHHHHHHHHHHHHHHHHHHHHHHHHTHHHHHHHHHHT---

Radius of gyration: 33.35 Å; chains: 1; bounding box: 65×32×96 Å

Foldseek 3Di:
DPPPVVCVVVVVLVVVLVVLCVVQQDWDWDAPDPPDPPDGPDIDTGGPSVVVVVVVVVVCCVVVVVVVVVVVVVVVVVVVVVVVVVVVVVVVVVVVVVVPPPVVVVVVVVPDDD

Sequence (114 aa):
MKRLRTWFVTLPVIAVVSLLAIANRQVVTFSFDPFSSSSPFLAIEAPFFIFILISVFLGIVIGGGSAWFAGGQLRAKTRRLKRETRTLKKALESSHSQTGTPARSEARRLAAPN